Protein AF-A0A1I3V4D1-F1 (afdb_monomer_lite)

Structure (mmCIF, N/CA/C/O backbone):
data_AF-A0A1I3V4D1-F1
#
_entry.id   AF-A0A1I3V4D1-F1
#
loop_
_atom_site.group_PDB
_atom_site.id
_atom_site.type_symbol
_atom_site.label_atom_id
_atom_site.label_alt_id
_atom_site.label_comp_id
_atom_site.label_asym_id
_atom_site.label_entity_id
_atom_site.label_seq_id
_atom_site.pdbx_PDB_ins_code
_atom_site.Cartn_x
_atom_site.Cartn_y
_atom_site.Cartn_z
_atom_site.occupancy
_atom_site.B_iso_or_equiv
_atom_site.auth_seq_id
_atom_site.auth_comp_id
_atom_site.auth_asym_id
_atom_site.auth_atom_id
_atom_site.pdbx_PDB_model_num
ATOM 1 N N . MET A 1 1 ? 28.866 -15.340 -16.892 1.00 54.66 1 MET A N 1
ATOM 2 C CA . MET A 1 1 ? 27.806 -15.537 -17.911 1.00 54.66 1 MET A CA 1
ATOM 3 C C . MET A 1 1 ? 26.384 -15.480 -17.343 1.00 54.66 1 MET A C 1
ATOM 5 O O . MET A 1 1 ? 25.572 -14.786 -17.931 1.00 54.66 1 MET A O 1
ATOM 9 N N . GLN A 1 2 ? 26.066 -16.112 -16.203 1.00 60.16 2 GLN A N 1
ATOM 10 C CA . GLN A 1 2 ? 24.682 -16.206 -15.684 1.00 60.16 2 GLN A CA 1
ATOM 11 C C . GLN A 1 2 ? 23.955 -14.861 -15.446 1.00 60.16 2 GLN A C 1
ATOM 13 O O . GLN A 1 2 ? 22.760 -14.749 -15.707 1.00 60.16 2 GLN A O 1
ATOM 18 N N . HIS A 1 3 ? 24.669 -13.814 -15.018 1.00 65.31 3 HIS A N 1
ATOM 19 C CA . HIS A 1 3 ? 24.077 -12.487 -14.794 1.00 65.31 3 HIS A CA 1
ATOM 20 C C . HIS A 1 3 ? 23.692 -11.740 -16.077 1.00 65.31 3 HIS A C 1
ATOM 22 O O . HIS A 1 3 ? 22.786 -10.910 -16.047 1.00 65.31 3 HIS A O 1
ATOM 28 N N . LEU A 1 4 ? 24.376 -12.008 -17.191 1.00 72.44 4 LEU A N 1
ATOM 29 C CA . LEU A 1 4 ? 24.071 -11.379 -18.478 1.00 72.44 4 LEU A CA 1
ATOM 30 C C . LEU A 1 4 ? 22.745 -11.919 -19.014 1.00 72.44 4 LEU A C 1
ATOM 32 O O . LEU A 1 4 ? 21.845 -11.164 -19.359 1.00 72.44 4 LEU A O 1
ATOM 36 N N . ASP A 1 5 ? 22.604 -13.234 -18.952 1.00 75.69 5 ASP A N 1
ATOM 37 C CA . ASP A 1 5 ? 21.425 -13.984 -19.363 1.00 75.69 5 ASP A CA 1
ATOM 38 C C . ASP A 1 5 ? 20.163 -13.579 -18.588 1.0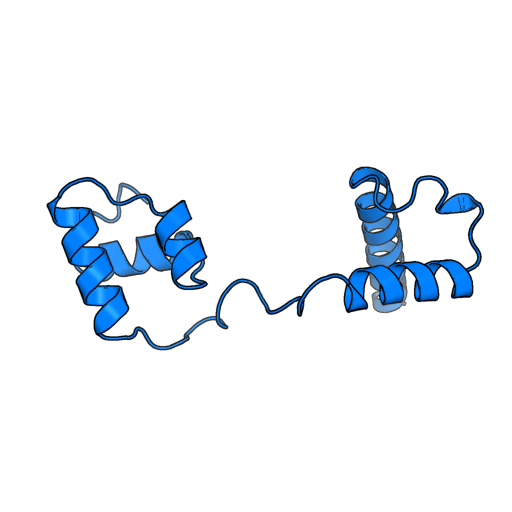0 75.69 5 ASP A C 1
ATOM 40 O O . ASP A 1 5 ? 19.080 -13.403 -19.150 1.00 75.69 5 ASP A O 1
ATOM 44 N N . GLN A 1 6 ? 20.311 -13.360 -17.279 1.00 84.00 6 GLN A N 1
ATOM 45 C CA . GLN A 1 6 ? 19.238 -12.841 -16.438 1.00 84.00 6 GLN A CA 1
ATOM 46 C C . GLN A 1 6 ? 18.834 -11.417 -16.837 1.00 84.00 6 GLN A C 1
ATOM 48 O O . GLN A 1 6 ? 17.640 -11.129 -16.912 1.00 84.00 6 GLN A O 1
ATOM 53 N N . LYS A 1 7 ? 19.805 -10.537 -17.111 1.00 75.94 7 LYS A N 1
ATOM 54 C CA . LYS A 1 7 ? 19.532 -9.161 -17.551 1.00 75.94 7 LYS A CA 1
ATOM 55 C C . LYS A 1 7 ? 18.839 -9.127 -18.910 1.00 75.94 7 LYS A C 1
ATOM 57 O O . LYS A 1 7 ? 17.901 -8.357 -19.077 1.00 75.94 7 LYS A O 1
ATOM 62 N N . ILE A 1 8 ? 19.239 -9.995 -19.839 1.00 76.69 8 ILE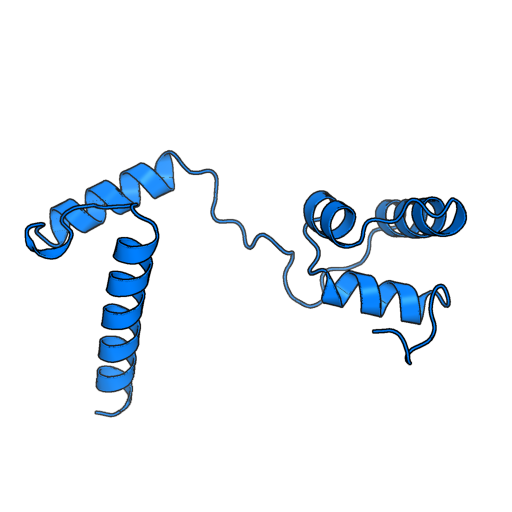 A N 1
ATOM 63 C CA . ILE A 1 8 ? 18.594 -10.133 -21.152 1.00 76.69 8 ILE A CA 1
ATOM 64 C C . ILE A 1 8 ? 17.132 -10.562 -20.980 1.00 76.69 8 ILE A C 1
ATOM 66 O O . ILE A 1 8 ? 16.237 -9.920 -21.521 1.00 76.69 8 ILE A O 1
ATOM 70 N N . ARG A 1 9 ? 16.858 -11.584 -20.158 1.00 76.88 9 ARG A N 1
ATOM 71 C CA . ARG A 1 9 ? 15.478 -12.027 -19.882 1.00 76.88 9 ARG A CA 1
ATOM 72 C C . ARG A 1 9 ? 14.628 -10.945 -19.215 1.00 76.88 9 ARG A C 1
ATOM 74 O O . ARG A 1 9 ? 13.467 -10.776 -19.571 1.00 76.88 9 ARG A O 1
ATOM 81 N N . GLN A 1 10 ? 15.197 -10.211 -18.260 1.00 77.19 10 GLN A N 1
ATOM 82 C CA . GLN A 1 10 ? 14.509 -9.097 -17.601 1.00 77.19 10 GLN A CA 1
ATOM 83 C C . GLN A 1 10 ? 14.191 -7.963 -18.579 1.00 77.19 10 GLN A C 1
ATOM 85 O O . GLN A 1 10 ? 13.093 -7.418 -18.528 1.00 77.19 10 GLN A O 1
ATOM 90 N N . PHE A 1 11 ? 15.117 -7.645 -19.486 1.00 78.50 11 PHE A N 1
ATOM 91 C CA . PHE A 1 11 ? 14.908 -6.644 -20.527 1.00 78.50 11 PHE A CA 1
ATOM 92 C C . PHE A 1 11 ? 13.788 -7.050 -21.491 1.00 78.50 11 PHE A C 1
ATOM 94 O O . PHE A 1 11 ? 12.861 -6.276 -21.707 1.00 78.50 11 PHE A O 1
ATOM 101 N N . LEU A 1 12 ? 13.821 -8.285 -22.004 1.00 78.62 12 LEU A N 1
ATOM 102 C CA . LEU A 1 12 ? 12.785 -8.795 -22.909 1.00 78.62 12 LEU A CA 1
ATOM 103 C C . LEU A 1 12 ? 11.401 -8.799 -22.253 1.00 78.62 12 LEU A C 1
ATOM 105 O O . LEU A 1 12 ? 10.421 -8.399 -22.877 1.00 78.62 12 LEU A O 1
ATOM 109 N N . LYS A 1 13 ? 11.329 -9.184 -20.974 1.00 80.31 13 LYS A N 1
ATOM 110 C CA . LYS A 1 13 ? 10.082 -9.130 -20.210 1.00 80.31 13 LYS A CA 1
ATOM 111 C C . LYS A 1 13 ? 9.565 -7.697 -20.064 1.00 80.31 13 LYS A C 1
ATOM 113 O O . LYS A 1 13 ? 8.391 -7.458 -20.306 1.00 80.31 13 LYS A O 1
ATOM 118 N N . ALA A 1 14 ? 10.435 -6.744 -19.731 1.00 78.56 14 ALA A N 1
ATOM 119 C CA . ALA A 1 14 ? 10.045 -5.342 -19.605 1.00 78.56 14 ALA A CA 1
ATOM 120 C C . ALA A 1 14 ? 9.522 -4.760 -20.931 1.00 78.56 14 ALA A C 1
ATOM 122 O O . ALA A 1 14 ? 8.536 -4.032 -20.930 1.00 78.56 14 ALA A O 1
ATOM 123 N N . VAL A 1 15 ? 10.135 -5.115 -22.065 1.00 75.50 15 VAL A N 1
ATOM 124 C CA . VAL A 1 15 ? 9.654 -4.725 -23.402 1.00 75.50 15 VAL A CA 1
ATOM 125 C C . VAL A 1 15 ? 8.260 -5.294 -23.681 1.00 75.50 15 VAL A C 1
ATOM 127 O O . VAL A 1 15 ? 7.393 -4.584 -24.186 1.00 75.50 15 VAL A O 1
ATOM 130 N N . GLN A 1 16 ? 8.018 -6.555 -23.323 1.00 72.12 16 GLN A N 1
ATOM 131 C CA . GLN A 1 16 ? 6.712 -7.189 -23.491 1.00 72.12 16 GLN A CA 1
ATOM 132 C C . GLN A 1 16 ? 5.637 -6.575 -22.579 1.00 72.12 16 GLN A C 1
ATOM 134 O O . GLN A 1 16 ? 4.505 -6.366 -23.020 1.00 72.12 16 GLN A O 1
ATOM 139 N N . ASP A 1 17 ? 5.993 -6.242 -21.338 1.00 74.44 17 ASP A N 1
ATOM 140 C CA . ASP A 1 17 ? 5.104 -5.550 -20.403 1.00 74.44 17 ASP A CA 1
ATOM 141 C C . ASP A 1 17 ? 4.729 -4.155 -20.947 1.00 74.44 17 ASP A C 1
ATOM 143 O O . ASP A 1 17 ? 3.561 -3.778 -20.912 1.00 74.44 17 ASP A O 1
ATOM 147 N N . LEU A 1 18 ? 5.682 -3.417 -21.535 1.00 71.50 18 LEU A N 1
ATOM 148 C CA . LEU A 1 18 ? 5.420 -2.112 -22.161 1.00 71.50 18 LEU A CA 1
ATOM 149 C C . LEU A 1 18 ? 4.480 -2.205 -23.371 1.00 71.50 18 LEU A C 1
ATOM 151 O O . LEU A 1 18 ? 3.596 -1.360 -23.504 1.00 71.50 18 LEU A O 1
ATOM 155 N N . LYS A 1 19 ? 4.628 -3.240 -24.214 1.00 68.38 19 LYS A N 1
ATOM 156 C CA . LYS A 1 19 ? 3.687 -3.516 -25.318 1.00 68.38 19 LYS A CA 1
ATOM 157 C C . LYS A 1 19 ? 2.281 -3.821 -24.800 1.00 68.38 19 LYS A C 1
ATOM 159 O O . LYS A 1 19 ? 1.303 -3.337 -25.349 1.00 68.38 19 LYS A O 1
ATOM 164 N N . SER A 1 20 ? 2.185 -4.609 -23.728 1.00 68.25 20 SER A N 1
ATOM 165 C CA . SER A 1 20 ? 0.901 -5.051 -23.161 1.00 68.25 20 SER A CA 1
ATOM 166 C C . SER A 1 20 ? 0.110 -3.921 -22.500 1.00 68.25 20 SER A C 1
ATOM 168 O O . SER A 1 20 ? -1.099 -4.035 -22.334 1.00 68.25 20 SER A O 1
ATOM 170 N N . LEU A 1 21 ? 0.790 -2.850 -22.090 1.00 67.00 21 LEU A N 1
ATOM 171 C CA . LEU A 1 21 ? 0.172 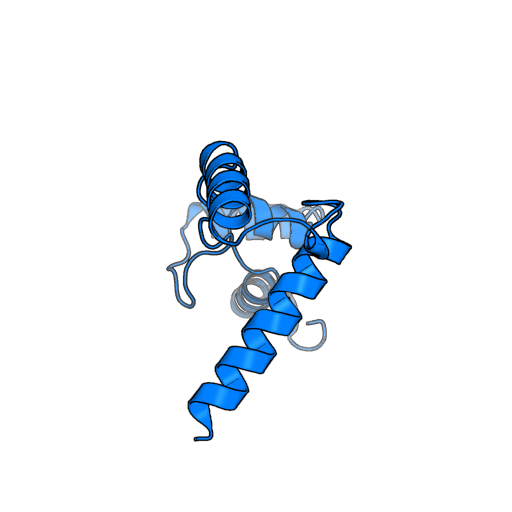-1.682 -21.470 1.00 67.00 21 LEU A CA 1
ATOM 172 C C . LEU A 1 21 ? -0.267 -0.618 -22.499 1.00 67.00 21 LEU A C 1
ATOM 174 O O . LEU A 1 21 ? -0.698 0.450 -22.075 1.00 67.00 21 LEU A O 1
ATOM 178 N N . GLU A 1 22 ? -0.125 -0.879 -23.811 1.00 64.69 22 GLU A N 1
ATOM 179 C CA . GLU A 1 22 ? -0.413 0.073 -24.912 1.00 64.69 22 GLU A CA 1
ATOM 180 C C . GLU A 1 22 ? 0.299 1.429 -24.731 1.00 64.69 22 GLU A C 1
ATOM 182 O O . GLU A 1 22 ? -0.127 2.483 -25.193 1.00 64.69 22 GLU A O 1
ATOM 187 N N . ILE A 1 23 ? 1.421 1.416 -24.008 1.00 61.75 23 ILE A N 1
ATOM 188 C CA . ILE A 1 23 ? 2.183 2.621 -23.675 1.00 61.75 23 ILE A CA 1
ATOM 189 C C . ILE A 1 23 ? 2.957 3.113 -24.905 1.00 61.75 23 ILE A C 1
ATOM 191 O O . ILE A 1 23 ? 3.219 4.312 -25.035 1.00 61.75 23 ILE A O 1
ATOM 195 N N . ILE A 1 24 ? 3.348 2.179 -25.779 1.00 60.56 24 ILE A N 1
ATOM 196 C CA . ILE A 1 24 ? 4.082 2.415 -27.020 1.00 60.56 24 ILE A CA 1
ATOM 197 C C . ILE A 1 24 ? 3.626 1.366 -28.047 1.00 60.56 24 ILE A C 1
ATOM 199 O O . ILE A 1 24 ? 3.993 0.196 -27.938 1.00 60.56 24 ILE A O 1
ATOM 203 N N . ASP A 1 25 ? 2.852 1.792 -29.045 1.00 58.78 25 ASP A N 1
ATOM 204 C CA . ASP A 1 25 ? 2.246 0.902 -30.051 1.00 58.78 25 ASP A CA 1
ATOM 205 C C . ASP A 1 25 ? 3.262 0.256 -31.007 1.00 58.78 25 ASP A C 1
ATOM 207 O O . ASP A 1 25 ? 3.005 -0.815 -31.552 1.00 58.78 25 ASP A O 1
ATOM 211 N N . ASP A 1 26 ? 4.437 0.869 -31.190 1.00 65.81 26 ASP A N 1
ATOM 212 C CA . ASP A 1 26 ? 5.436 0.414 -32.164 1.00 65.81 26 ASP A CA 1
ATOM 213 C C . ASP A 1 26 ? 6.856 0.351 -31.578 1.00 65.81 26 ASP A C 1
ATOM 215 O O . ASP A 1 26 ? 7.789 1.012 -32.028 1.00 65.81 26 ASP A O 1
ATOM 219 N N . ILE A 1 27 ? 7.028 -0.438 -30.513 1.00 65.31 27 ILE A N 1
ATOM 220 C CA . ILE A 1 27 ? 8.341 -0.622 -29.863 1.00 65.31 27 ILE A CA 1
ATOM 221 C C . ILE A 1 27 ? 9.375 -1.248 -30.814 1.00 65.31 27 ILE A C 1
ATOM 223 O O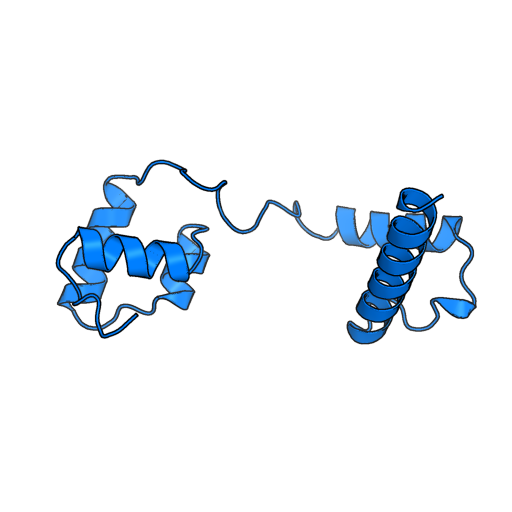 . ILE A 1 27 ? 10.567 -0.985 -30.666 1.00 65.31 27 ILE A O 1
ATOM 227 N N . ASP A 1 28 ? 8.938 -2.055 -31.784 1.00 66.12 28 ASP A N 1
ATOM 228 C CA . ASP A 1 28 ? 9.841 -2.796 -32.672 1.00 66.12 28 ASP A CA 1
ATOM 229 C C . ASP A 1 28 ? 10.520 -1.902 -33.721 1.00 66.12 28 ASP A C 1
ATOM 231 O O . ASP A 1 28 ? 11.629 -2.218 -34.152 1.00 66.12 28 ASP A O 1
ATOM 235 N N . ASN A 1 29 ? 9.910 -0.765 -34.082 1.00 68.88 29 ASN A N 1
ATOM 236 C CA . ASN A 1 29 ? 10.471 0.186 -35.048 1.00 68.88 29 ASN A CA 1
ATOM 237 C C . ASN A 1 29 ? 11.141 1.413 -34.405 1.00 68.88 29 ASN A C 1
ATOM 239 O O . ASN A 1 29 ? 11.642 2.290 -35.115 1.00 68.88 29 ASN A O 1
ATOM 243 N N . LEU A 1 30 ? 11.181 1.495 -33.072 1.00 66.19 30 LEU A N 1
ATOM 244 C CA . LEU A 1 30 ? 11.805 2.613 -32.367 1.00 66.19 30 LEU A CA 1
ATOM 245 C C . LEU A 1 30 ? 13.282 2.353 -32.077 1.00 66.19 30 LEU A C 1
ATOM 247 O O . LEU A 1 30 ? 13.692 1.300 -31.590 1.00 66.19 30 LEU A O 1
ATOM 251 N N . THR A 1 31 ? 14.101 3.378 -32.297 1.00 70.31 31 THR A N 1
ATOM 252 C CA . THR A 1 31 ? 15.490 3.358 -31.830 1.00 70.31 31 THR A CA 1
ATOM 253 C C . THR A 1 31 ? 15.544 3.430 -30.301 1.00 70.31 31 THR A C 1
ATOM 255 O O . THR A 1 31 ? 14.676 4.024 -29.655 1.00 70.31 31 THR A O 1
ATOM 258 N N . LEU A 1 32 ? 16.605 2.879 -29.697 1.00 65.94 32 LEU A N 1
ATOM 259 C CA . LEU A 1 32 ? 16.806 2.921 -28.239 1.00 65.94 32 LEU A CA 1
ATOM 260 C C . LEU A 1 32 ? 16.747 4.350 -27.672 1.00 65.94 32 LEU A C 1
ATOM 262 O O . LEU A 1 32 ? 16.222 4.550 -26.579 1.00 65.94 32 LEU A O 1
ATOM 266 N N . SER A 1 33 ? 17.243 5.342 -28.414 1.00 57.69 33 SER A N 1
ATOM 267 C CA . SER A 1 33 ? 17.197 6.753 -28.014 1.00 57.69 33 SER A CA 1
ATOM 268 C C . SER A 1 33 ? 15.773 7.317 -28.022 1.00 57.69 33 SER A C 1
ATOM 270 O O . SER A 1 33 ? 15.399 8.035 -27.100 1.00 57.69 33 SER A O 1
ATOM 272 N N . GLN A 1 34 ? 14.947 6.946 -29.004 1.00 62.59 34 GLN A N 1
ATOM 273 C CA . GLN A 1 34 ? 13.538 7.354 -29.053 1.00 62.59 34 GLN A CA 1
ATOM 274 C C . GLN A 1 34 ? 12.719 6.688 -27.944 1.00 62.59 34 GLN A C 1
ATOM 276 O O . GLN A 1 34 ? 11.927 7.357 -27.284 1.00 62.59 34 GLN A O 1
ATOM 281 N N . LEU A 1 35 ? 12.966 5.401 -27.677 1.00 70.06 35 LEU A N 1
ATOM 282 C CA . LEU A 1 35 ? 12.393 4.694 -26.529 1.00 70.06 35 LEU A CA 1
ATOM 283 C C . LEU A 1 35 ? 12.751 5.393 -25.215 1.00 70.06 35 LEU A C 1
ATOM 285 O O . LEU A 1 35 ? 11.872 5.643 -24.395 1.00 70.06 35 LEU A O 1
ATOM 289 N N . GLN A 1 36 ? 14.020 5.762 -25.024 1.00 65.56 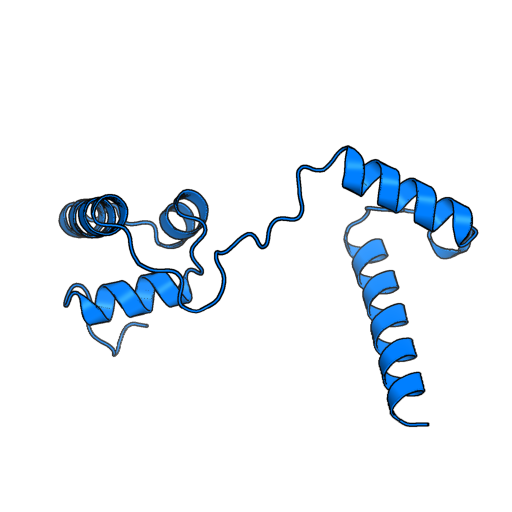36 GLN A N 1
ATOM 290 C CA . GLN A 1 36 ? 14.454 6.502 -23.839 1.00 65.56 36 GLN A CA 1
ATOM 291 C C . GLN A 1 36 ? 13.746 7.850 -23.713 1.00 65.56 36 GLN A C 1
ATOM 293 O O . GLN A 1 36 ? 13.243 8.158 -22.638 1.00 65.56 36 GLN A O 1
ATOM 298 N N . GLU A 1 37 ? 13.653 8.640 -24.782 1.00 64.56 37 GLU A N 1
ATOM 299 C CA . GLU A 1 37 ? 12.953 9.925 -24.735 1.00 64.56 37 GLU A CA 1
ATOM 300 C C . GLU A 1 37 ? 11.454 9.782 -24.456 1.00 64.56 37 GLU A C 1
ATOM 302 O O . GLU A 1 37 ? 10.908 10.572 -23.688 1.00 64.56 37 GLU A O 1
ATOM 307 N N . MET A 1 38 ? 10.779 8.791 -25.042 1.00 66.62 38 MET A N 1
ATOM 308 C CA . MET A 1 38 ? 9.355 8.537 -24.798 1.00 66.62 38 MET A CA 1
ATOM 309 C C . MET A 1 38 ? 9.104 8.087 -23.358 1.00 66.62 38 MET A C 1
ATOM 311 O O . MET A 1 38 ? 8.221 8.626 -22.689 1.00 66.62 38 MET A O 1
ATOM 315 N N . LEU A 1 39 ? 9.933 7.173 -22.850 1.00 68.31 39 LEU A N 1
ATOM 316 C CA . LEU A 1 39 ? 9.880 6.721 -21.461 1.00 68.31 39 LEU A CA 1
ATOM 317 C C . LEU A 1 39 ? 10.214 7.855 -20.486 1.00 68.31 39 LEU A C 1
ATOM 319 O O . LEU A 1 39 ? 9.564 7.978 -19.453 1.00 68.31 39 LEU A O 1
ATOM 323 N N . LEU A 1 40 ? 11.177 8.722 -20.811 1.00 65.88 40 LEU A N 1
ATOM 324 C CA . LEU A 1 40 ? 11.503 9.904 -20.010 1.00 65.88 40 LEU A CA 1
ATOM 325 C C . LEU A 1 40 ? 10.382 10.948 -20.054 1.00 65.88 40 LEU A C 1
ATOM 327 O O . LEU A 1 40 ? 10.076 11.538 -19.024 1.00 65.88 40 LEU A O 1
ATOM 331 N N . LYS A 1 41 ? 9.726 11.159 -21.200 1.00 63.41 41 LYS A N 1
ATOM 332 C CA . LYS A 1 41 ? 8.566 12.059 -21.327 1.00 63.41 41 LYS A CA 1
ATOM 333 C C . LYS A 1 41 ? 7.365 11.545 -20.535 1.00 63.41 41 LYS A C 1
ATOM 335 O O . LYS A 1 41 ? 6.732 12.329 -19.835 1.00 63.41 41 LYS A O 1
ATOM 340 N N . GLN A 1 42 ? 7.090 10.242 -20.555 1.00 61.88 42 GLN A N 1
ATOM 341 C CA . GLN A 1 42 ? 6.065 9.640 -19.696 1.00 61.88 42 GLN A CA 1
ATOM 342 C C . GLN A 1 42 ? 6.458 9.627 -18.218 1.00 61.88 42 GLN A C 1
ATOM 344 O O . GLN A 1 42 ? 5.616 9.889 -17.369 1.00 61.88 42 GLN A O 1
ATOM 349 N N . SER A 1 43 ? 7.730 9.393 -17.898 1.00 58.38 43 SER A N 1
ATOM 350 C CA . SER A 1 43 ? 8.258 9.469 -16.531 1.00 58.38 43 SER A CA 1
ATOM 351 C C . SER A 1 43 ? 8.271 10.901 -15.981 1.00 58.38 43 SER A C 1
ATOM 353 O O . SER A 1 43 ? 8.197 11.084 -14.771 1.00 58.38 43 SER A O 1
ATOM 355 N N . ASN A 1 44 ? 8.396 11.919 -16.835 1.00 51.97 44 ASN A N 1
ATOM 356 C CA . ASN A 1 44 ? 8.379 13.326 -16.430 1.00 51.97 44 ASN A CA 1
ATOM 357 C C . ASN A 1 44 ? 6.953 13.899 -16.384 1.00 51.97 44 ASN A C 1
ATOM 359 O O . ASN A 1 44 ? 6.682 14.757 -15.548 1.00 51.97 44 ASN A O 1
ATOM 363 N N . ASN A 1 45 ? 6.031 13.396 -17.215 1.00 51.75 45 ASN A N 1
ATOM 364 C CA . ASN A 1 45 ? 4.599 13.716 -17.130 1.00 51.75 45 ASN A CA 1
ATOM 365 C C . ASN A 1 45 ? 3.871 12.893 -16.050 1.00 51.75 45 ASN A C 1
ATOM 367 O O . ASN A 1 45 ? 2.836 13.310 -15.537 1.00 51.75 45 ASN A O 1
ATOM 371 N N . GLY A 1 46 ? 4.418 11.737 -15.680 1.00 42.91 46 GLY A N 1
ATOM 372 C CA . GLY A 1 46 ? 3.948 10.862 -14.619 1.00 42.91 46 GLY A CA 1
ATOM 373 C C . GLY A 1 46 ? 4.736 11.121 -13.349 1.00 42.91 46 GLY A C 1
ATOM 374 O O . GLY A 1 46 ? 5.794 10.542 -13.127 1.00 42.91 46 GLY A O 1
ATOM 375 N N . THR A 1 47 ? 4.200 12.017 -12.525 1.00 43.94 47 THR A N 1
ATOM 376 C CA . THR A 1 47 ? 4.303 12.016 -11.062 1.00 43.94 47 THR A CA 1
ATOM 377 C C . THR A 1 47 ? 5.173 10.881 -10.536 1.00 43.94 47 THR A C 1
ATOM 379 O O . THR A 1 47 ? 4.743 9.733 -10.574 1.00 43.94 47 THR A O 1
ATOM 382 N N . ARG A 1 48 ? 6.387 11.218 -10.071 1.00 42.41 48 ARG A N 1
ATOM 383 C CA . ARG A 1 48 ? 7.217 10.461 -9.124 1.00 42.41 48 ARG A CA 1
ATOM 384 C C . ARG A 1 48 ? 6.703 9.025 -8.994 1.00 42.41 48 ARG A C 1
ATOM 386 O O . ARG A 1 48 ? 5.766 8.811 -8.223 1.00 42.41 48 ARG A O 1
ATOM 393 N N . LEU A 1 49 ? 7.323 8.069 -9.693 1.00 45.38 49 LEU A N 1
ATOM 394 C CA . LEU A 1 49 ? 7.194 6.627 -9.439 1.00 45.38 49 LEU A CA 1
ATOM 395 C C . LEU A 1 49 ? 7.766 6.340 -8.029 1.00 45.38 49 LEU A C 1
ATOM 397 O O . LEU A 1 49 ? 8.733 5.612 -7.826 1.00 45.38 49 LEU A O 1
ATOM 401 N N . LYS A 1 50 ? 7.215 7.033 -7.020 1.00 45.97 50 LYS A N 1
ATOM 402 C CA . LYS A 1 50 ? 7.318 6.768 -5.601 1.00 45.97 50 LYS A CA 1
ATOM 403 C C . LYS A 1 50 ? 6.872 5.331 -5.520 1.00 45.97 50 LYS A C 1
ATOM 405 O O . LYS A 1 50 ? 5.798 4.998 -6.013 1.00 45.97 50 LYS A O 1
ATOM 410 N N . GLN A 1 51 ? 7.692 4.502 -4.892 1.00 53.59 51 GLN A N 1
ATOM 411 C CA . GLN A 1 51 ? 7.216 3.268 -4.297 1.00 53.59 51 GLN A CA 1
ATOM 412 C C . GLN A 1 51 ? 5.835 3.567 -3.702 1.00 53.59 51 GLN A C 1
ATOM 414 O O . GLN A 1 51 ? 5.738 4.342 -2.754 1.00 53.59 51 GLN A O 1
ATOM 419 N N . GLN A 1 52 ? 4.780 3.041 -4.333 1.00 52.25 52 GLN A N 1
ATOM 420 C CA . GLN A 1 52 ? 3.382 3.347 -3.997 1.00 52.25 52 GLN A CA 1
ATOM 421 C C . GLN A 1 52 ? 3.071 2.960 -2.543 1.00 52.25 52 GLN A C 1
ATOM 423 O O . GLN A 1 52 ? 2.065 3.364 -1.971 1.00 52.25 52 GLN A O 1
ATOM 428 N N . PHE A 1 53 ? 3.991 2.203 -1.940 1.00 54.78 53 PHE A N 1
ATOM 429 C CA . PHE A 1 53 ? 3.996 1.816 -0.554 1.00 54.78 53 PHE A CA 1
ATOM 430 C C . PHE A 1 53 ? 5.302 2.226 0.120 1.00 54.78 53 PHE A C 1
ATOM 432 O O . PHE A 1 53 ? 6.387 2.008 -0.434 1.00 54.78 53 PHE A O 1
ATOM 439 N N . LEU A 1 54 ? 5.199 2.754 1.341 1.00 59.09 54 LEU A N 1
ATOM 440 C CA . LEU A 1 54 ? 6.351 2.983 2.211 1.00 59.09 54 LEU A CA 1
ATOM 441 C C . LEU A 1 54 ? 7.196 1.697 2.324 1.00 59.09 54 LEU A C 1
ATOM 443 O O . LEU A 1 54 ? 6.672 0.578 2.260 1.00 59.09 54 LEU A O 1
ATOM 447 N N . ARG A 1 55 ? 8.521 1.848 2.472 1.00 58.66 55 ARG A N 1
ATOM 448 C CA . ARG A 1 55 ? 9.459 0.717 2.605 1.00 58.66 55 ARG A CA 1
ATOM 449 C C . ARG A 1 55 ? 8.990 -0.249 3.702 1.00 58.66 55 ARG A C 1
ATOM 451 O O . ARG A 1 55 ? 8.378 0.161 4.689 1.00 58.66 55 ARG A O 1
ATOM 458 N N . HIS A 1 56 ? 9.298 -1.536 3.534 1.00 55.56 56 HIS A N 1
ATOM 459 C CA . HIS A 1 56 ? 8.992 -2.561 4.532 1.00 55.56 56 HIS A CA 1
ATOM 460 C C . HIS A 1 56 ? 9.502 -2.110 5.912 1.00 55.56 56 HIS A C 1
ATOM 462 O O . HIS A 1 56 ? 10.683 -1.808 6.057 1.00 55.56 56 HIS A O 1
ATOM 468 N N . GLY A 1 57 ? 8.612 -2.036 6.908 1.00 61.72 57 GLY A N 1
ATOM 469 C CA . GLY A 1 57 ? 8.958 -1.589 8.264 1.00 61.72 57 GLY A CA 1
ATOM 470 C C . GLY A 1 57 ? 8.778 -0.093 8.553 1.00 61.72 57 GLY A C 1
ATOM 471 O O . GLY A 1 57 ? 9.188 0.351 9.621 1.00 61.72 57 GLY A O 1
ATOM 472 N N . ALA A 1 58 ? 8.157 0.688 7.662 1.00 76.38 58 ALA A N 1
ATOM 473 C CA . ALA A 1 58 ? 7.763 2.056 7.999 1.00 76.38 58 ALA A CA 1
ATOM 474 C C . ALA A 1 58 ? 6.856 2.078 9.243 1.00 76.38 58 ALA A C 1
ATOM 476 O O . ALA A 1 58 ? 5.890 1.306 9.321 1.00 76.38 58 ALA A O 1
ATOM 477 N N . LYS A 1 59 ? 7.197 2.946 10.208 1.00 81.31 59 LYS A N 1
ATOM 478 C CA . LYS A 1 59 ? 6.470 3.104 11.477 1.00 81.31 59 LYS A CA 1
ATOM 479 C C . LYS A 1 59 ? 5.010 3.425 11.214 1.00 81.31 59 LYS A C 1
ATOM 481 O O . LYS A 1 59 ? 4.722 4.067 10.209 1.00 81.31 59 LYS A O 1
ATOM 486 N N . TRP A 1 60 ? 4.130 2.922 12.078 1.00 85.69 60 TRP A N 1
ATOM 487 C CA . TRP A 1 60 ? 2.722 3.269 11.998 1.00 85.69 60 TRP A CA 1
ATOM 488 C C . TRP A 1 60 ? 2.450 4.574 12.746 1.00 85.69 60 TRP A C 1
ATOM 490 O O . TRP A 1 60 ? 2.907 4.718 13.880 1.00 85.69 60 TRP A O 1
ATOM 500 N N . GLU A 1 61 ? 1.764 5.514 12.104 1.00 85.81 61 GLU A N 1
ATOM 501 C CA . GLU A 1 61 ? 1.379 6.784 12.721 1.00 85.81 61 GLU A CA 1
ATOM 502 C C . GLU A 1 61 ? 0.118 6.599 13.580 1.00 85.81 61 GLU A C 1
ATOM 504 O O . GLU A 1 61 ? -0.760 5.783 13.289 1.00 85.81 61 GLU A O 1
ATOM 509 N N . LEU A 1 62 ? 0.005 7.367 14.664 1.00 84.12 62 LEU A N 1
ATOM 510 C CA . LEU A 1 62 ? -1.127 7.241 15.594 1.00 84.12 62 LEU A CA 1
ATOM 511 C C . LEU A 1 62 ? -2.470 7.563 14.920 1.00 84.12 62 LEU A C 1
ATOM 513 O O . LEU A 1 62 ? -3.485 6.936 15.220 1.00 84.12 62 LEU A O 1
ATOM 517 N N . GLU A 1 63 ? -2.462 8.505 13.976 1.00 84.56 63 GLU A N 1
ATOM 518 C CA . GLU A 1 63 ? -3.642 8.921 13.216 1.00 84.56 63 GLU A CA 1
ATOM 519 C C . GLU A 1 63 ? -4.150 7.816 12.279 1.00 84.56 63 GLU A C 1
ATOM 521 O O . GLU A 1 63 ? -5.351 7.545 12.248 1.00 84.56 63 GLU A O 1
ATOM 526 N N . GLU A 1 64 ? -3.256 7.125 11.559 1.00 87.50 64 GLU A N 1
ATOM 527 C CA . GLU A 1 64 ? -3.662 6.031 10.663 1.00 87.50 64 GLU A CA 1
ATOM 528 C C . GLU A 1 64 ? -4.185 4.822 11.448 1.00 87.50 64 GLU A C 1
ATOM 530 O O . GLU A 1 64 ? -5.138 4.174 11.019 1.00 87.50 64 GLU A O 1
ATOM 535 N N . GLU A 1 65 ? -3.627 4.529 12.626 1.00 88.88 65 GLU A N 1
ATOM 536 C CA . GLU A 1 65 ? -4.145 3.461 13.485 1.00 88.88 65 GLU A CA 1
ATOM 537 C C . GLU A 1 65 ? -5.517 3.804 14.069 1.00 88.88 65 GLU A C 1
ATOM 539 O O . GLU A 1 65 ? -6.388 2.932 14.148 1.00 88.88 65 GLU A O 1
ATOM 544 N N . GLY A 1 66 ? -5.720 5.063 14.464 1.00 89.62 66 GLY A N 1
ATOM 545 C CA . GLY A 1 66 ? -7.014 5.557 14.925 1.00 89.62 66 GLY A CA 1
ATOM 546 C C . GLY A 1 66 ? -8.080 5.453 13.837 1.00 89.62 66 GLY A C 1
ATOM 547 O O . GLY A 1 66 ? -9.175 4.944 14.087 1.00 89.62 66 GLY A O 1
ATOM 548 N N . GLU A 1 67 ? -7.747 5.861 12.610 1.00 90.44 67 GLU A N 1
ATOM 549 C CA . GLU A 1 67 ? -8.671 5.770 11.483 1.00 90.44 67 GLU A CA 1
ATOM 550 C C . GLU A 1 67 ? -8.966 4.314 11.094 1.00 90.44 67 GLU A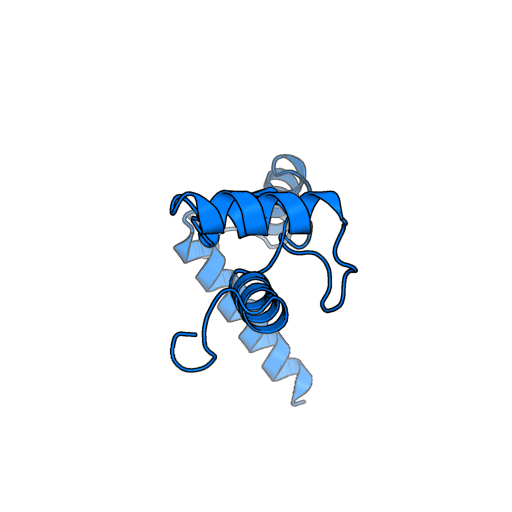 C 1
ATOM 552 O O . GLU A 1 67 ? -10.128 3.978 10.863 1.00 90.44 67 GLU A O 1
ATOM 557 N N . LEU A 1 68 ? -7.960 3.429 11.115 1.00 91.94 68 LEU A N 1
ATOM 558 C CA . LEU A 1 68 ? -8.135 1.996 10.860 1.00 91.94 68 LEU A CA 1
ATOM 559 C C . LEU A 1 68 ? -9.130 1.363 11.841 1.00 91.94 68 LEU A C 1
ATOM 561 O O . LEU A 1 68 ? -10.039 0.648 11.421 1.00 91.94 68 LEU A O 1
ATOM 565 N N . LYS A 1 69 ? -8.983 1.648 13.142 1.00 91.56 69 LYS A N 1
ATOM 566 C CA . LYS A 1 69 ? -9.909 1.162 14.176 1.00 91.56 69 LYS A CA 1
ATOM 567 C C . LYS A 1 69 ? -11.311 1.721 13.977 1.00 91.56 69 LYS A C 1
ATOM 569 O O . LYS A 1 69 ? -12.271 0.967 14.042 1.00 91.56 69 LYS A O 1
ATOM 574 N N . ARG A 1 70 ? -11.431 3.023 13.702 1.00 92.00 70 ARG A N 1
ATOM 575 C CA . ARG A 1 70 ? -12.727 3.676 13.483 1.00 92.00 70 ARG A CA 1
ATOM 576 C C . ARG A 1 70 ? -13.476 3.053 12.306 1.00 92.00 70 ARG A C 1
ATOM 578 O O . ARG A 1 70 ? -14.627 2.673 12.477 1.00 92.00 70 ARG A O 1
ATOM 585 N N . LEU A 1 71 ? -12.820 2.935 11.148 1.00 90.56 71 LEU A N 1
ATOM 586 C CA . LEU A 1 71 ? -13.404 2.357 9.932 1.00 90.56 71 LEU A CA 1
ATOM 587 C C . LEU A 1 71 ? -13.794 0.890 10.134 1.00 90.56 71 LEU A C 1
ATOM 589 O O . LEU A 1 71 ? -14.835 0.458 9.645 1.00 90.56 71 LEU A O 1
ATOM 593 N N . PHE A 1 72 ? -12.987 0.136 10.885 1.00 91.44 72 PHE A N 1
ATOM 594 C CA . PHE A 1 72 ? -13.320 -1.239 11.235 1.00 91.44 72 PHE A CA 1
ATOM 595 C C . PHE A 1 72 ? -14.561 -1.317 12.134 1.00 91.44 72 PHE A C 1
ATOM 597 O O . PHE A 1 72 ? -15.474 -2.081 11.842 1.00 91.44 72 PHE A O 1
ATOM 604 N N . SER A 1 73 ? -14.636 -0.491 13.183 1.00 89.38 73 SER A N 1
ATOM 605 C CA . SER A 1 73 ? -15.760 -0.489 14.129 1.00 89.38 73 SER A CA 1
ATOM 606 C C . SER A 1 73 ? -17.100 -0.117 13.496 1.00 89.38 73 SER A C 1
ATOM 608 O O . SER A 1 73 ? -18.133 -0.591 13.957 1.00 89.38 73 SER A O 1
ATOM 610 N N . ILE A 1 74 ? -17.099 0.725 12.458 1.00 92.75 74 ILE A N 1
ATOM 611 C CA . ILE A 1 74 ? -18.320 1.097 11.723 1.00 92.75 74 ILE A CA 1
ATOM 612 C C . ILE A 1 74 ? -18.625 0.154 10.547 1.00 92.75 74 ILE A C 1
ATOM 614 O O . ILE A 1 74 ? -19.624 0.345 9.864 1.00 92.75 74 ILE A O 1
ATOM 618 N N . GLY A 1 75 ? -17.784 -0.859 10.299 1.00 89.25 75 GLY A N 1
ATOM 619 C CA . GLY A 1 75 ? -17.977 -1.835 9.221 1.00 89.25 75 GLY A CA 1
ATOM 620 C C . GLY A 1 75 ? -17.689 -1.316 7.806 1.00 89.25 75 GLY A C 1
ATOM 621 O O . GLY A 1 75 ? -17.961 -2.018 6.839 1.00 89.25 75 GLY A O 1
ATOM 622 N N . GLU A 1 76 ? -17.111 -0.121 7.664 1.00 90.81 76 GLU A N 1
ATOM 623 C CA . GLU A 1 76 ? -16.835 0.531 6.370 1.00 90.81 76 GLU A CA 1
ATOM 624 C C . GLU A 1 76 ? -15.366 0.402 5.934 1.00 90.81 76 GLU A C 1
ATOM 626 O O . GLU A 1 76 ? -14.896 1.098 5.033 1.00 90.81 76 GLU A O 1
ATOM 631 N N . LEU A 1 77 ? -14.588 -0.471 6.579 1.00 90.50 77 LEU A N 1
ATOM 632 C CA . LEU A 1 77 ? -13.180 -0.629 6.234 1.00 90.50 77 LEU A CA 1
ATOM 633 C C . LEU A 1 77 ? -13.000 -1.342 4.886 1.00 90.50 77 LEU A C 1
ATOM 635 O O . LEU A 1 77 ? -12.963 -2.571 4.809 1.00 90.50 77 LEU A O 1
ATOM 639 N N . ASN A 1 78 ? -12.740 -0.564 3.837 1.00 90.44 78 ASN A N 1
ATOM 640 C CA . ASN A 1 78 ? -12.161 -1.072 2.599 1.00 90.44 78 ASN A CA 1
ATOM 641 C C . ASN A 1 78 ? -10.625 -1.086 2.701 1.00 90.44 78 ASN A C 1
ATOM 643 O O . ASN A 1 78 ? -9.954 -0.053 2.633 1.00 90.44 78 ASN A O 1
ATOM 647 N N . VAL A 1 79 ? -10.047 -2.284 2.843 1.00 86.38 79 VAL A N 1
ATOM 648 C CA . VAL A 1 79 ? -8.592 -2.477 2.988 1.00 86.38 79 VAL A CA 1
ATOM 649 C C . VAL A 1 79 ? -7.811 -1.923 1.792 1.00 86.38 79 VAL A C 1
ATOM 651 O O . VAL A 1 79 ? -6.705 -1.422 1.981 1.00 86.38 79 VAL A O 1
ATOM 654 N N . GLY A 1 80 ? -8.357 -2.005 0.575 1.00 83.75 80 GLY A N 1
ATOM 655 C CA . GLY A 1 80 ? -7.709 -1.498 -0.637 1.00 83.75 80 GLY A CA 1
ATOM 656 C C . GLY A 1 80 ? -7.656 0.028 -0.673 1.00 83.75 80 GLY A C 1
ATOM 657 O O . GLY A 1 80 ? -6.608 0.608 -0.954 1.00 83.75 80 GLY A O 1
ATOM 658 N N . GLU A 1 81 ? -8.757 0.685 -0.318 1.00 85.06 81 GLU A N 1
ATOM 659 C CA . GLU A 1 81 ? -8.827 2.149 -0.247 1.00 85.06 81 GLU A CA 1
ATOM 660 C C . GLU A 1 81 ? -7.965 2.704 0.885 1.00 85.06 81 GLU A C 1
ATOM 662 O O . GLU A 1 81 ? -7.188 3.635 0.668 1.00 85.06 81 GLU A O 1
ATOM 667 N N . PHE A 1 82 ? -8.014 2.082 2.067 1.00 87.25 82 PHE A N 1
ATOM 668 C CA . PHE A 1 82 ? -7.156 2.444 3.194 1.00 87.25 82 PHE A CA 1
ATOM 669 C C . PHE A 1 82 ? -5.669 2.289 2.838 1.00 87.25 82 PHE A C 1
ATOM 671 O O . PHE A 1 82 ? -4.858 3.184 3.081 1.00 87.25 82 PHE A O 1
ATOM 678 N N . ALA A 1 83 ? -5.310 1.164 2.213 1.00 86.38 83 ALA A N 1
ATOM 679 C CA . ALA A 1 83 ? -3.963 0.892 1.722 1.00 86.38 83 ALA A CA 1
ATOM 680 C C . ALA A 1 83 ? -3.472 1.976 0.753 1.00 86.38 83 ALA A C 1
ATOM 682 O O . ALA A 1 83 ? -2.350 2.463 0.893 1.00 86.38 83 ALA A O 1
ATOM 683 N N . ASN A 1 84 ? -4.316 2.398 -0.187 1.00 80.69 84 ASN A N 1
ATOM 684 C CA . ASN A 1 84 ? -3.978 3.457 -1.132 1.00 80.69 84 ASN A CA 1
ATOM 685 C C . ASN A 1 84 ? -3.845 4.823 -0.444 1.00 80.69 84 ASN A C 1
ATOM 687 O O . ASN A 1 84 ? -2.858 5.523 -0.678 1.00 80.69 84 ASN A O 1
ATOM 691 N N . LYS A 1 85 ? -4.780 5.175 0.449 1.00 83.69 85 LYS A N 1
ATOM 692 C CA . LYS A 1 85 ? -4.778 6.446 1.192 1.00 83.69 85 LYS A CA 1
ATOM 693 C C . LYS A 1 85 ? -3.499 6.629 2.012 1.00 83.69 85 LYS A C 1
ATOM 695 O O . LYS A 1 85 ? -2.877 7.686 1.949 1.00 83.69 85 LYS A O 1
ATOM 700 N N . TYR A 1 86 ? -3.078 5.589 2.730 1.00 82.38 86 TYR A N 1
ATOM 701 C CA . TYR A 1 86 ? -1.903 5.632 3.607 1.00 82.38 86 TYR A CA 1
ATOM 702 C C . TYR A 1 86 ? -0.622 5.097 2.964 1.00 82.38 86 TYR A C 1
ATOM 704 O O . TYR A 1 86 ? 0.392 4.941 3.644 1.00 82.38 86 TYR A O 1
ATOM 712 N N . GLN A 1 87 ? -0.640 4.803 1.658 1.00 81.62 87 GLN A N 1
ATOM 713 C CA . GLN A 1 87 ? 0.505 4.226 0.945 1.00 81.62 87 GLN A CA 1
ATOM 714 C C . GLN A 1 87 ? 1.060 2.995 1.693 1.00 81.62 87 GLN A C 1
ATOM 716 O O . GLN A 1 87 ? 2.265 2.835 1.922 1.00 81.62 87 GLN A O 1
ATOM 721 N N . ARG A 1 88 ? 0.158 2.096 2.099 1.00 83.62 88 ARG A N 1
ATOM 722 C CA . ARG A 1 88 ? 0.447 0.816 2.758 1.00 83.62 88 ARG A CA 1
ATOM 723 C C . ARG A 1 88 ? 0.105 -0.337 1.834 1.00 83.62 88 ARG A C 1
ATOM 725 O O . ARG A 1 88 ? -0.889 -0.298 1.131 1.00 83.62 88 ARG A O 1
ATOM 732 N N . ARG A 1 89 ? 0.880 -1.423 1.870 1.00 83.56 89 ARG A N 1
ATOM 733 C CA . ARG A 1 89 ? 0.469 -2.650 1.168 1.00 83.56 89 ARG A CA 1
ATOM 734 C C . ARG A 1 89 ? -0.791 -3.212 1.837 1.00 83.56 89 ARG A C 1
ATOM 736 O O . ARG A 1 89 ? -0.766 -3.338 3.063 1.00 83.56 89 ARG A O 1
ATOM 743 N N . PRO A 1 90 ? -1.805 -3.682 1.090 1.00 85.94 90 PRO A N 1
ATOM 744 C CA . PRO A 1 90 ? -2.998 -4.312 1.669 1.00 85.94 90 PRO A CA 1
ATOM 745 C C . PRO A 1 90 ? -2.668 -5.432 2.666 1.00 85.94 90 PRO A C 1
ATOM 747 O O . PRO A 1 90 ? -3.221 -5.499 3.760 1.00 85.94 90 PRO A O 1
ATOM 750 N N . LYS A 1 91 ? -1.656 -6.253 2.349 1.00 85.69 91 LYS A N 1
ATOM 751 C CA . LYS A 1 91 ? -1.142 -7.293 3.255 1.00 85.69 91 LYS A CA 1
ATOM 752 C C . LYS A 1 91 ? -0.617 -6.726 4.582 1.00 85.69 91 LYS A C 1
ATOM 754 O O . LYS A 1 91 ? -0.815 -7.330 5.627 1.00 85.69 91 LYS A O 1
ATOM 759 N N . SER A 1 92 ? 0.038 -5.565 4.559 1.00 86.94 92 SER A N 1
ATOM 760 C CA . SER A 1 92 ? 0.517 -4.907 5.780 1.00 86.94 92 SER A CA 1
ATOM 761 C C . SER A 1 92 ? -0.631 -4.377 6.634 1.00 86.94 92 SER A C 1
ATOM 763 O O . SER A 1 92 ? -0.500 -4.379 7.855 1.00 86.94 92 SER A O 1
ATOM 765 N N . VAL A 1 93 ? -1.724 -3.928 6.010 1.00 88.38 93 VAL A N 1
ATOM 766 C CA . VAL A 1 93 ? -2.935 -3.479 6.709 1.00 88.38 93 VAL A CA 1
ATOM 767 C C . VAL A 1 93 ? -3.586 -4.663 7.419 1.00 88.38 93 VAL A C 1
ATOM 769 O O . VAL A 1 93 ? -3.772 -4.594 8.628 1.00 88.38 93 VAL A O 1
ATOM 772 N N . LYS A 1 94 ? -3.787 -5.795 6.727 1.00 89.62 94 LYS A N 1
ATOM 773 C CA . LYS A 1 94 ? -4.291 -7.040 7.340 1.00 89.62 94 LYS A CA 1
ATOM 774 C C . LYS A 1 94 ? -3.444 -7.498 8.533 1.00 89.62 94 LYS A C 1
ATOM 776 O O . LYS A 1 94 ? -3.970 -7.745 9.612 1.00 89.62 94 LYS A O 1
ATOM 781 N N . ILE A 1 95 ? -2.116 -7.526 8.376 1.00 89.44 95 ILE A N 1
ATOM 782 C CA . ILE A 1 95 ? -1.196 -7.873 9.475 1.00 89.44 95 ILE A CA 1
ATOM 783 C C . ILE A 1 95 ? -1.361 -6.910 10.657 1.00 89.44 95 ILE A C 1
ATOM 785 O O . ILE A 1 95 ? -1.304 -7.337 11.811 1.00 89.44 95 ILE A O 1
ATOM 789 N N . ARG A 1 96 ? -1.553 -5.610 10.400 1.00 90.50 96 ARG A N 1
ATOM 790 C CA . ARG A 1 96 ? -1.787 -4.638 11.472 1.00 90.50 96 ARG A CA 1
ATOM 791 C C . ARG A 1 96 ? -3.131 -4.868 12.154 1.00 90.50 96 ARG A C 1
ATOM 793 O O . ARG A 1 96 ? -3.171 -4.809 13.375 1.00 90.50 96 ARG A O 1
ATOM 800 N N . MET A 1 97 ? -4.185 -5.183 11.406 1.00 90.31 97 MET A N 1
ATOM 801 C CA . MET A 1 97 ? -5.502 -5.499 11.963 1.00 90.31 97 MET A CA 1
ATOM 802 C C . MET A 1 97 ? -5.449 -6.716 12.895 1.00 90.31 97 MET A C 1
ATOM 804 O O . MET A 1 97 ? -5.986 -6.639 13.995 1.00 90.31 97 MET A O 1
ATOM 808 N N . ILE A 1 98 ? -4.719 -7.775 12.519 1.00 90.50 98 ILE A N 1
ATOM 809 C CA . ILE A 1 98 ? -4.468 -8.929 13.401 1.00 90.50 98 ILE A CA 1
ATOM 810 C C . ILE A 1 98 ? -3.732 -8.488 14.673 1.00 90.50 98 ILE A C 1
ATOM 812 O O . ILE A 1 98 ? -4.151 -8.805 15.780 1.00 90.50 98 ILE A O 1
ATOM 816 N N . LYS A 1 99 ? -2.651 -7.704 14.541 1.00 88.88 99 LYS A N 1
ATOM 817 C CA . LYS A 1 99 ? -1.887 -7.206 15.703 1.00 88.88 99 LYS A CA 1
ATOM 818 C C . LYS A 1 99 ? -2.707 -6.320 16.640 1.00 88.88 99 LYS A C 1
ATOM 820 O O . LYS A 1 99 ? -2.392 -6.245 17.822 1.00 88.88 99 LYS A O 1
ATOM 825 N N . LEU A 1 100 ? -3.704 -5.621 16.107 1.00 88.31 100 LEU A N 1
ATOM 826 C CA . LEU A 1 100 ? -4.625 -4.785 16.872 1.00 88.31 100 LEU A CA 1
ATOM 827 C C . LEU A 1 100 ? -5.811 -5.576 17.450 1.00 88.31 100 LEU A C 1
ATOM 829 O O . LEU A 1 100 ? -6.633 -4.971 18.131 1.00 88.31 100 LEU A O 1
ATOM 833 N N . GLY A 1 101 ? -5.904 -6.886 17.190 1.00 88.25 101 GLY A N 1
ATOM 834 C CA . GLY A 1 101 ? -7.005 -7.736 17.648 1.00 88.25 101 GLY A CA 1
ATOM 835 C C . GLY A 1 101 ? -8.339 -7.440 16.961 1.00 88.25 101 GLY A C 1
ATOM 836 O O . GLY A 1 101 ? -9.386 -7.718 17.530 1.00 88.25 101 GLY A O 1
ATOM 837 N N . LEU A 1 102 ? -8.314 -6.829 15.770 1.00 86.75 102 LEU A N 1
ATOM 838 C CA . LEU A 1 102 ? -9.529 -6.500 15.018 1.00 86.75 102 LEU A CA 1
ATOM 839 C C . LEU A 1 102 ? -10.066 -7.715 14.252 1.00 86.75 102 LEU A C 1
ATOM 841 O O . LEU A 1 102 ? -11.271 -7.853 14.097 1.00 86.75 102 LEU A O 1
ATOM 845 N N . ILE A 1 103 ? -9.180 -8.588 13.765 1.00 86.12 103 ILE A N 1
ATOM 846 C CA . ILE A 1 103 ? -9.539 -9.798 13.014 1.00 86.12 103 ILE A CA 1
ATOM 847 C C . ILE A 1 103 ? -8.671 -10.976 13.450 1.00 86.12 103 ILE A C 1
ATOM 849 O O . ILE A 1 103 ? -7.497 -10.791 13.785 1.00 86.12 103 ILE A O 1
ATOM 853 N N . ASP A 1 104 ? -9.228 -12.181 13.375 1.00 81.56 104 ASP A N 1
ATOM 854 C CA . ASP A 1 104 ? -8.497 -13.416 13.644 1.00 81.56 104 ASP A CA 1
ATOM 855 C C . ASP A 1 104 ? -7.556 -13.790 12.494 1.00 81.56 104 ASP A C 1
ATOM 857 O O . ASP A 1 104 ? -7.781 -13.471 11.320 1.00 81.56 104 ASP A O 1
ATOM 861 N N . GLN A 1 105 ? -6.479 -14.496 12.838 1.00 69.38 105 GLN A N 1
ATOM 862 C CA . GLN A 1 105 ? -5.423 -14.877 11.898 1.00 69.38 105 GLN A CA 1
ATOM 863 C C . GLN A 1 105 ? -5.911 -15.849 10.804 1.00 69.38 105 GLN A C 1
ATOM 865 O O . GLN A 1 105 ? -5.295 -15.917 9.742 1.00 69.38 105 GLN A O 1
ATOM 870 N N . GLU A 1 106 ? -7.032 -16.541 11.029 1.00 60.59 106 GLU A N 1
ATOM 871 C CA . GLU A 1 106 ? -7.625 -17.504 10.089 1.00 60.59 106 GLU A CA 1
ATOM 872 C C . GLU A 1 106 ? -8.307 -16.851 8.869 1.00 60.59 106 GLU A C 1
ATOM 874 O O . GLU A 1 106 ? -8.533 -17.527 7.871 1.00 60.59 106 GLU A O 1
ATOM 879 N N . ASN A 1 107 ? -8.558 -15.534 8.892 1.00 51.38 107 ASN A N 1
ATOM 880 C CA . ASN A 1 107 ? -9.274 -14.806 7.829 1.00 51.38 107 ASN A CA 1
ATOM 881 C C . ASN A 1 107 ? -8.373 -13.955 6.896 1.00 51.38 107 ASN A C 1
ATOM 883 O O . ASN A 1 107 ? -8.869 -13.056 6.209 1.00 51.38 107 ASN A O 1
ATOM 887 N N . SER A 1 108 ? -7.046 -14.163 6.881 1.00 43.44 108 SER A N 1
ATOM 888 C CA . SER A 1 108 ? -6.088 -13.314 6.130 1.00 43.44 108 SER A CA 1
ATOM 889 C C . SER A 1 108 ? -5.712 -13.784 4.731 1.00 43.44 108 SER A C 1
ATOM 891 O O . SER A 1 108 ? -5.244 -14.927 4.577 1.00 43.44 108 SER A O 1
#

Radius of gyration: 20.28 Å; chains: 1; bounding box: 46×31×53 Å

Organism: NCBI:txid351675

Foldseek 3Di:
DVVVVVVVVVVVVVLVVCCVVVLDVCPPPDDPVRVVVSVVVCVVVDDPPPLLADPPPDDDDPVLVVVLVVCLVVVNDDLVVSCNVRSHDSVVSVVVCVVVVSDPPVPD

Sequence (108 aa):
MQHLDQKIRQFLKAVQDLKSLEIIDDIDNLTLSQLQEMLLKQSNNGTRLKQQFLRHGAKWELEEEGELKRLFSIGELNVGEFANKYQRRPKSVKIRMIKLGLIDQENS

Secondary structure (DSSP, 8-state):
-HHHHHHHHHHHHHHHHHHHTTS-TTGGGS-HHHHHHHHHHHHHHS-----SSPPTTPPPPHHHHHHHHHHHHTT---HHHHHHHTT--HHHHHHHHHHTTSS-GGG-

pLDDT: mean 74.01, std 14.04, range [42.41, 92.75]